Protein AF-A0A2V1JMY3-F1 (afdb_monomer_lite)

Radius of gyration: 22.97 Å; chains: 1; bounding box: 39×30×65 Å

Sequence (87 aa):
MPFGPVPPIVGIAEIIYMILNISTDPVERNMIWLVTGITFAILAVYSFFWIKFKMKMPVFKSVPLEKVMAMENSMYYKIRKRRGIWR

Organism: Eubacterium ramulus (NCBI:txid39490)

Secondary structure (DSSP, 8-state):
-TTTTHHHHHHHHHHHHHHHTS-SSHHHHHHHHHHHHHHHHHHHHHHHHIIIIII---TTSPPPGGGT-TTTSHHHHHHHHHTT---

Structure (mmCIF, N/CA/C/O backbone):
data_AF-A0A2V1JMY3-F1
#
_entry.id   AF-A0A2V1JMY3-F1
#
loop_
_atom_site.group_PDB
_atom_site.id
_atom_site.type_symbol
_atom_site.label_atom_id
_atom_site.label_alt_id
_atom_site.label_comp_id
_atom_site.label_asym_id
_atom_site.label_entity_id
_atom_site.label_seq_id
_atom_site.pdbx_PDB_ins_code
_atom_site.Cartn_x
_atom_site.Cartn_y
_atom_site.Cartn_z
_atom_site.occupancy
_atom_site.B_iso_or_equiv
_atom_site.auth_seq_id
_atom_site.auth_comp_id
_atom_site.auth_asym_id
_atom_site.auth_atom_id
_atom_site.pdbx_PDB_model_num
ATOM 1 N N . MET A 1 1 ? 21.191 17.846 6.066 1.00 51.81 1 MET A N 1
ATOM 2 C CA . MET A 1 1 ? 21.966 17.115 5.038 1.00 51.81 1 MET A CA 1
ATOM 3 C C . MET A 1 1 ? 22.106 18.006 3.815 1.00 51.81 1 MET A C 1
ATOM 5 O O . MET A 1 1 ? 21.144 18.717 3.522 1.00 51.81 1 MET A O 1
ATOM 9 N N . PRO A 1 2 ? 23.261 18.016 3.129 1.00 65.25 2 PRO A N 1
ATOM 10 C CA . PRO A 1 2 ? 23.370 18.716 1.851 1.00 65.25 2 PRO A CA 1
ATOM 11 C C . PRO A 1 2 ? 22.330 18.125 0.880 1.00 65.25 2 PRO A C 1
ATOM 13 O O . PRO A 1 2 ? 22.096 16.921 0.911 1.00 65.25 2 PRO A O 1
ATOM 16 N N . PHE A 1 3 ? 21.672 18.971 0.080 1.00 66.25 3 PHE A N 1
ATOM 17 C CA . PHE A 1 3 ? 20.582 18.641 -0.869 1.00 66.25 3 PHE A CA 1
ATOM 18 C C . PHE A 1 3 ? 19.156 18.416 -0.324 1.00 66.25 3 PHE A C 1
ATOM 20 O O . PHE A 1 3 ? 18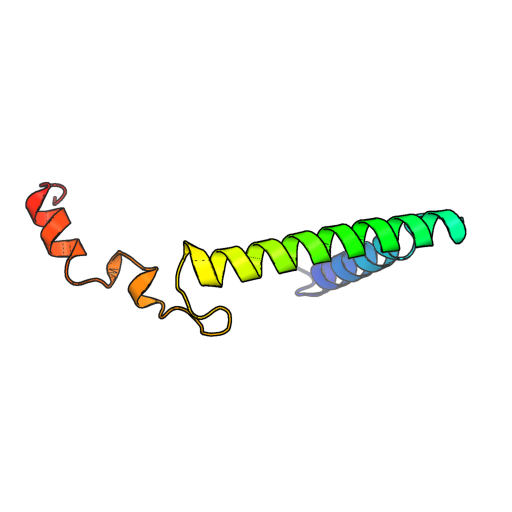.254 18.130 -1.109 1.00 66.25 3 PHE A O 1
ATOM 27 N N . GLY A 1 4 ? 18.889 18.654 0.965 1.00 80.00 4 GLY A N 1
ATOM 28 C CA . GLY A 1 4 ? 17.510 18.795 1.468 1.00 80.00 4 GLY A CA 1
ATOM 29 C C . GLY A 1 4 ? 16.574 17.627 1.079 1.00 80.00 4 GLY A C 1
ATOM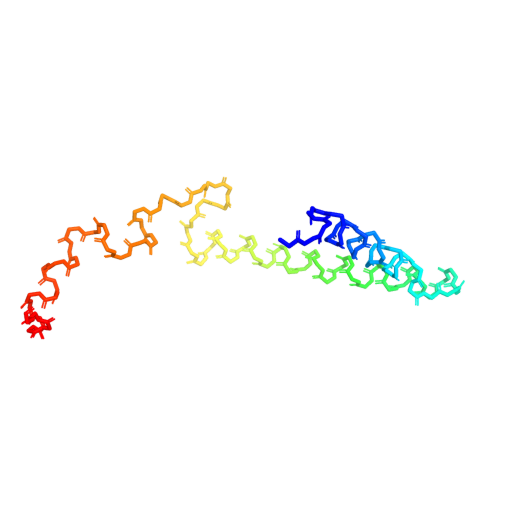 30 O O . GLY A 1 4 ? 16.976 16.474 1.210 1.00 80.00 4 GLY A O 1
ATOM 31 N N . PRO A 1 5 ? 15.336 17.881 0.611 1.00 82.25 5 PRO A N 1
ATOM 32 C CA . PRO A 1 5 ? 14.383 16.829 0.241 1.00 82.25 5 PRO A CA 1
ATOM 33 C C . PRO A 1 5 ? 14.650 16.190 -1.134 1.00 82.25 5 PRO A C 1
ATOM 35 O O . PRO A 1 5 ? 13.911 15.295 -1.534 1.00 82.25 5 PRO A O 1
ATOM 38 N N . VAL A 1 6 ? 15.685 16.616 -1.867 1.00 86.62 6 VAL A N 1
ATOM 39 C CA . VAL A 1 6 ? 15.921 16.179 -3.253 1.00 86.62 6 VAL A CA 1
ATOM 40 C C . VAL A 1 6 ? 16.287 14.690 -3.350 1.00 86.62 6 VAL A C 1
ATOM 42 O O . VAL A 1 6 ? 15.630 13.995 -4.126 1.00 86.62 6 VAL A O 1
ATOM 45 N N . PRO A 1 7 ? 17.240 14.141 -2.564 1.00 87.44 7 PRO A N 1
ATOM 46 C CA . PRO A 1 7 ? 17.545 12.710 -2.628 1.00 87.44 7 PRO A CA 1
ATOM 47 C C . PRO A 1 7 ? 16.340 11.808 -2.286 1.00 87.44 7 PRO A C 1
ATOM 49 O O . PRO A 1 7 ? 16.109 10.848 -3.020 1.00 87.44 7 PRO A O 1
ATOM 52 N N . PRO A 1 8 ? 15.512 12.119 -1.261 1.00 88.44 8 PRO A N 1
ATOM 53 C CA . PRO A 1 8 ? 14.256 11.405 -1.024 1.00 88.44 8 PRO A CA 1
ATOM 54 C C . PRO A 1 8 ? 13.297 11.398 -2.221 1.00 88.44 8 PRO A C 1
ATOM 56 O O . PRO A 1 8 ? 12.715 10.361 -2.526 1.00 88.44 8 PRO A O 1
ATOM 59 N N . ILE A 1 9 ? 13.136 12.529 -2.915 1.00 91.25 9 ILE A N 1
ATOM 60 C CA . ILE A 1 9 ? 12.220 12.634 -4.063 1.00 91.25 9 ILE A CA 1
ATOM 61 C C . ILE A 1 9 ? 12.713 11.781 -5.236 1.00 91.25 9 ILE A C 1
ATOM 63 O O . ILE A 1 9 ? 11.918 11.066 -5.844 1.00 91.25 9 ILE A O 1
ATOM 67 N N . VAL A 1 10 ? 14.016 11.819 -5.531 1.00 92.38 10 VAL A N 1
ATOM 68 C CA . VAL A 1 10 ? 14.612 11.002 -6.600 1.00 92.38 10 VAL A CA 1
ATOM 69 C C . VAL A 1 10 ? 14.455 9.513 -6.293 1.00 92.38 10 VAL A C 1
ATOM 71 O O . VAL A 1 10 ? 14.028 8.763 -7.165 1.00 92.38 10 VAL A O 1
ATOM 74 N N . GLY A 1 11 ? 14.693 9.099 -5.044 1.00 89.62 11 GLY A N 1
ATOM 75 C CA . GLY A 1 11 ? 14.498 7.707 -4.631 1.00 89.62 11 GLY A CA 1
ATOM 76 C C . GLY A 1 11 ? 13.051 7.233 -4.795 1.00 89.62 11 GLY A C 1
ATOM 77 O O . GLY A 1 11 ? 12.811 6.134 -5.286 1.00 89.62 11 GLY A O 1
ATOM 78 N N . ILE A 1 12 ? 12.067 8.072 -4.455 1.00 92.50 12 ILE A N 1
ATOM 79 C CA . ILE A 1 12 ? 10.648 7.747 -4.674 1.00 92.50 12 ILE A CA 1
ATOM 80 C C . ILE A 1 12 ? 10.351 7.599 -6.172 1.00 92.50 12 ILE A C 1
ATOM 82 O O . ILE A 1 12 ? 9.682 6.646 -6.571 1.00 92.50 12 ILE A O 1
ATOM 86 N N . ALA A 1 13 ? 10.853 8.514 -7.004 1.00 93.81 13 ALA A N 1
ATOM 87 C CA . ALA A 1 13 ? 10.639 8.468 -8.448 1.00 93.81 13 ALA A CA 1
ATOM 88 C C . ALA A 1 13 ? 11.247 7.206 -9.087 1.00 93.81 13 ALA A C 1
ATOM 90 O O . ALA A 1 13 ? 10.602 6.566 -9.917 1.00 93.81 13 ALA A O 1
ATOM 91 N N . GLU A 1 14 ? 12.450 6.817 -8.666 1.00 91.56 14 GLU A N 1
ATOM 92 C CA . GLU A 1 14 ? 13.128 5.610 -9.141 1.00 91.56 14 GLU A CA 1
ATOM 93 C C . GLU A 1 14 ? 12.367 4.338 -8.748 1.00 91.56 14 GLU A C 1
ATOM 95 O O . GLU A 1 14 ? 12.117 3.478 -9.593 1.00 91.56 14 GLU A O 1
ATOM 100 N N . ILE A 1 15 ? 11.899 4.255 -7.499 1.00 93.50 15 ILE A N 1
ATOM 101 C CA . ILE A 1 15 ? 11.077 3.132 -7.032 1.00 93.50 15 ILE A CA 1
ATOM 102 C C . ILE A 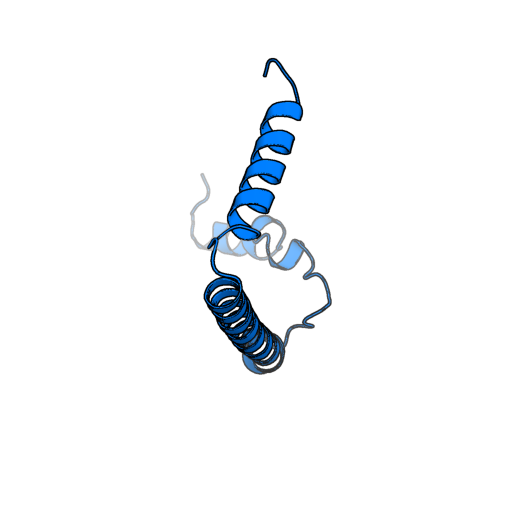1 15 ? 9.785 3.027 -7.852 1.00 93.50 15 ILE A C 1
ATOM 104 O O . ILE A 1 15 ? 9.406 1.933 -8.269 1.00 93.50 15 ILE A O 1
ATOM 108 N N . ILE A 1 16 ? 9.120 4.153 -8.136 1.00 92.38 16 ILE A N 1
ATOM 109 C CA . ILE A 1 16 ? 7.920 4.167 -8.986 1.00 92.38 16 ILE A CA 1
ATOM 110 C C . ILE A 1 16 ? 8.252 3.656 -10.393 1.00 92.38 16 ILE A C 1
ATOM 112 O O . ILE A 1 16 ? 7.514 2.830 -10.930 1.00 92.38 16 ILE A O 1
ATOM 116 N N . TYR A 1 17 ? 9.364 4.101 -10.982 1.00 88.38 17 TYR A N 1
ATOM 117 C CA . TYR A 1 17 ? 9.789 3.654 -12.308 1.00 88.38 17 TYR A CA 1
ATOM 118 C C . TYR A 1 17 ? 10.075 2.147 -12.351 1.00 88.38 17 TYR A C 1
ATOM 120 O O . TYR A 1 17 ? 9.645 1.477 -13.291 1.00 88.38 17 TYR A O 1
ATOM 128 N N . MET A 1 18 ? 10.731 1.600 -11.324 1.00 89.06 18 MET A N 1
ATOM 129 C CA . MET A 1 18 ? 10.999 0.162 -11.205 1.00 89.06 18 MET A CA 1
ATOM 130 C C . MET A 1 18 ? 9.712 -0.657 -11.064 1.00 89.06 18 MET A C 1
ATOM 132 O O . MET A 1 18 ? 9.560 -1.680 -11.724 1.00 89.06 18 MET A O 1
ATOM 136 N N . ILE A 1 19 ? 8.761 -0.199 -10.243 1.00 86.88 19 ILE A N 1
ATOM 137 C CA . ILE A 1 19 ? 7.472 -0.884 -10.049 1.00 86.88 19 ILE A CA 1
ATOM 138 C C . ILE A 1 19 ? 6.647 -0.868 -11.339 1.00 86.88 19 ILE A C 1
ATOM 140 O O . ILE A 1 19 ? 6.026 -1.869 -11.699 1.00 86.88 19 ILE A O 1
ATOM 144 N N . LEU A 1 20 ? 6.637 0.262 -12.052 1.00 84.00 20 LEU A N 1
ATOM 145 C CA . LEU A 1 20 ? 5.971 0.344 -13.344 1.00 84.00 20 LEU A CA 1
ATOM 146 C C . LEU A 1 20 ? 6.657 -0.598 -14.336 1.00 84.00 20 LEU A C 1
ATOM 148 O O . LEU A 1 20 ? 5.987 -1.440 -14.917 1.00 84.00 20 LEU A O 1
ATOM 152 N N . ASN A 1 21 ? 7.975 -0.547 -14.488 1.00 85.56 21 ASN A N 1
ATOM 153 C CA . ASN A 1 21 ? 8.698 -1.340 -15.485 1.00 85.56 21 ASN A CA 1
ATOM 154 C C . ASN A 1 21 ? 9.290 -2.638 -14.917 1.00 85.56 21 ASN A C 1
ATOM 156 O O . ASN A 1 21 ? 10.444 -2.961 -15.175 1.00 85.56 21 ASN A O 1
ATOM 160 N N . ILE A 1 22 ? 8.481 -3.390 -14.166 1.00 83.69 22 ILE A N 1
ATOM 161 C CA . ILE A 1 22 ? 8.896 -4.643 -13.514 1.00 83.69 22 ILE A CA 1
ATOM 162 C C . ILE A 1 22 ? 9.348 -5.723 -14.515 1.00 83.69 22 ILE A C 1
ATOM 164 O O . ILE A 1 22 ? 10.262 -6.487 -14.226 1.00 83.69 22 ILE A O 1
ATOM 168 N N . SER A 1 23 ? 8.704 -5.781 -15.685 1.00 81.88 23 SER A N 1
ATOM 169 C CA . SER A 1 23 ? 9.062 -6.647 -16.812 1.00 81.88 23 SER A CA 1
ATOM 170 C C . SER A 1 23 ? 8.847 -5.868 -18.109 1.00 81.88 23 SER A C 1
ATOM 172 O O . SER A 1 23 ? 7.936 -5.035 -18.203 1.00 81.88 23 SER A O 1
ATOM 174 N N . THR A 1 24 ? 9.716 -6.109 -19.091 1.00 78.62 24 THR A N 1
ATOM 175 C CA . THR A 1 24 ? 9.625 -5.529 -20.439 1.00 78.62 24 THR A CA 1
ATOM 176 C C . THR A 1 24 ? 8.480 -6.159 -21.237 1.00 78.62 24 THR A C 1
ATOM 178 O O . THR A 1 24 ? 7.933 -5.511 -22.130 1.00 78.62 24 THR A O 1
ATOM 181 N N . ASP A 1 25 ? 8.055 -7.370 -20.863 1.00 86.31 25 ASP A N 1
ATOM 182 C CA . ASP A 1 25 ? 6.938 -8.062 -21.490 1.00 86.31 25 ASP A CA 1
ATOM 183 C C . ASP A 1 25 ? 5.593 -7.595 -20.902 1.00 86.31 25 ASP A C 1
ATOM 185 O O . ASP A 1 25 ? 5.323 -7.764 -19.704 1.00 86.31 25 ASP A O 1
ATOM 189 N N . PRO A 1 26 ? 4.692 -7.023 -21.726 1.00 80.56 26 PRO A N 1
ATOM 190 C CA . PRO A 1 26 ? 3.451 -6.419 -21.238 1.00 80.56 26 PRO A CA 1
ATOM 191 C C . PRO A 1 26 ? 2.486 -7.449 -20.637 1.00 80.56 26 PRO A C 1
ATOM 193 O O . PRO A 1 26 ? 1.691 -7.122 -19.755 1.00 80.56 26 PRO A O 1
ATOM 196 N N . VAL A 1 27 ? 2.561 -8.700 -21.094 1.00 87.00 27 VAL A N 1
ATOM 197 C CA . VAL A 1 27 ? 1.714 -9.796 -20.610 1.00 87.00 27 VAL A CA 1
ATOM 198 C C . VAL A 1 27 ? 2.116 -10.202 -19.190 1.00 87.00 27 VAL A C 1
ATOM 200 O O . VAL A 1 27 ? 1.260 -10.258 -18.308 1.00 87.00 27 VAL A O 1
ATOM 203 N N . GLU A 1 28 ? 3.409 -10.408 -18.937 1.00 83.62 28 GLU A N 1
ATOM 204 C CA . GLU A 1 28 ? 3.922 -10.758 -17.606 1.00 83.62 28 GLU A CA 1
ATOM 205 C C . GLU A 1 28 ? 3.700 -9.631 -16.597 1.00 83.62 28 GLU A C 1
ATOM 207 O O . GLU A 1 28 ? 3.208 -9.862 -15.490 1.00 83.62 28 GLU A O 1
ATOM 212 N N . ARG A 1 29 ? 3.980 -8.386 -17.006 1.00 86.06 29 ARG A N 1
ATOM 213 C CA . ARG A 1 29 ? 3.733 -7.196 -16.186 1.00 86.06 29 ARG A CA 1
ATOM 214 C C . ARG A 1 29 ? 2.274 -7.130 -15.729 1.00 86.06 29 ARG A C 1
ATOM 216 O O . ARG A 1 29 ? 2.019 -6.930 -14.542 1.00 86.06 29 ARG A O 1
ATOM 223 N N . ASN A 1 30 ? 1.314 -7.329 -16.633 1.00 86.69 30 ASN A N 1
ATOM 224 C CA . ASN A 1 30 ? -0.109 -7.285 -16.288 1.00 86.69 30 ASN A CA 1
ATOM 225 C C . ASN A 1 30 ? -0.523 -8.414 -15.334 1.00 86.69 30 ASN A C 1
ATOM 227 O O . ASN A 1 30 ? -1.345 -8.181 -14.446 1.00 86.69 30 ASN A O 1
ATOM 231 N N . MET A 1 31 ? 0.064 -9.609 -15.462 1.00 89.69 31 MET A N 1
ATOM 232 C CA . MET A 1 31 ? -0.180 -10.693 -14.505 1.00 89.69 31 MET A CA 1
ATOM 233 C C . MET A 1 31 ? 0.317 -10.332 -13.102 1.00 89.69 31 MET A C 1
ATOM 235 O O . MET A 1 31 ? -0.407 -10.543 -12.131 1.00 89.69 31 MET A O 1
ATOM 239 N N . ILE A 1 32 ? 1.502 -9.726 -12.981 1.00 90.94 32 ILE A N 1
ATOM 240 C CA . ILE A 1 32 ? 2.045 -9.288 -11.686 1.00 90.94 32 ILE A CA 1
ATOM 241 C C . ILE A 1 32 ? 1.148 -8.214 -11.056 1.00 90.94 32 ILE A C 1
ATOM 243 O O . ILE A 1 32 ? 0.816 -8.302 -9.871 1.00 90.94 32 ILE A O 1
ATOM 247 N N . TRP A 1 33 ? 0.680 -7.241 -11.842 1.00 89.31 33 TRP A N 1
ATOM 248 C CA . TRP A 1 33 ? -0.266 -6.225 -11.366 1.00 89.31 33 TRP A CA 1
ATOM 249 C C . TRP A 1 33 ? -1.602 -6.825 -10.911 1.00 89.31 33 TRP A C 1
ATOM 251 O O . TRP A 1 33 ? -2.145 -6.413 -9.886 1.00 89.31 33 TRP A O 1
ATOM 261 N N . LEU A 1 34 ? -2.113 -7.838 -11.615 1.00 92.50 34 LEU A N 1
ATOM 262 C CA . LEU A 1 34 ? -3.330 -8.541 -11.204 1.00 92.50 34 LEU A CA 1
ATOM 263 C C . LEU A 1 34 ? -3.137 -9.320 -9.903 1.00 92.50 34 LEU A C 1
ATOM 265 O O . LEU A 1 34 ? -3.948 -9.187 -8.988 1.00 92.50 34 LEU A O 1
ATOM 269 N N . VAL A 1 35 ? -2.067 -10.108 -9.791 1.00 93.06 35 VAL A N 1
ATOM 270 C CA . VAL A 1 35 ? -1.799 -10.924 -8.596 1.00 93.06 35 VAL A CA 1
ATOM 271 C C . VAL A 1 35 ? -1.588 -10.039 -7.368 1.00 93.06 35 VAL A C 1
ATOM 273 O O . VAL A 1 35 ? -2.166 -10.300 -6.308 1.00 93.06 35 VAL A O 1
ATOM 276 N N . THR A 1 36 ? -0.810 -8.964 -7.504 1.00 92.62 36 THR A N 1
ATOM 277 C CA . THR A 1 36 ? -0.584 -8.004 -6.414 1.00 92.62 36 THR A CA 1
ATOM 278 C C . THR A 1 36 ? -1.876 -7.285 -6.026 1.00 92.62 36 THR A C 1
ATOM 280 O O . THR A 1 36 ? -2.197 -7.222 -4.839 1.00 92.62 36 THR A O 1
ATOM 283 N N . GLY A 1 37 ? -2.671 -6.834 -7.002 1.00 93.44 37 GLY A N 1
ATOM 284 C CA . GLY A 1 37 ? -3.974 -6.210 -6.767 1.00 93.44 37 GLY A CA 1
ATOM 285 C C . GLY A 1 37 ? -4.959 -7.126 -6.032 1.00 93.44 37 GLY A C 1
ATOM 286 O O . GLY A 1 37 ? -5.555 -6.715 -5.035 1.00 93.44 37 GLY A O 1
ATOM 287 N N . ILE A 1 38 ? -5.086 -8.386 -6.463 1.00 96.00 38 ILE A N 1
ATOM 288 C CA . ILE A 1 38 ? -5.952 -9.386 -5.814 1.00 96.00 38 ILE A CA 1
ATOM 289 C C . ILE A 1 38 ? -5.481 -9.665 -4.384 1.00 96.00 38 ILE A C 1
ATOM 291 O O . ILE A 1 38 ? -6.291 -9.679 -3.457 1.00 96.00 38 ILE A O 1
ATOM 295 N N . THR A 1 39 ? -4.175 -9.841 -4.182 1.00 94.81 39 THR A N 1
ATOM 296 C CA . THR A 1 39 ? -3.604 -10.088 -2.849 1.00 94.81 39 THR A CA 1
ATOM 297 C C . THR A 1 39 ? -3.897 -8.922 -1.905 1.00 94.81 39 THR A C 1
ATOM 299 O O . THR A 1 39 ? -4.347 -9.129 -0.776 1.00 94.81 39 THR A O 1
ATOM 302 N N . PHE A 1 40 ? -3.717 -7.687 -2.380 1.00 94.31 40 PHE A N 1
ATOM 303 C CA . PHE A 1 40 ? -4.011 -6.489 -1.598 1.00 94.31 40 PHE A CA 1
ATOM 304 C C . PHE A 1 40 ? -5.507 -6.365 -1.285 1.00 94.31 40 PHE A C 1
ATOM 306 O O . PHE A 1 40 ? -5.873 -6.026 -0.161 1.00 94.31 40 PHE A O 1
ATOM 313 N N . ALA A 1 41 ? -6.381 -6.710 -2.235 1.00 95.31 41 ALA A N 1
ATOM 314 C CA . ALA A 1 41 ? -7.825 -6.723 -2.028 1.00 95.31 41 ALA A CA 1
ATOM 315 C C . ALA A 1 41 ? -8.247 -7.745 -0.959 1.00 95.31 41 ALA A C 1
ATOM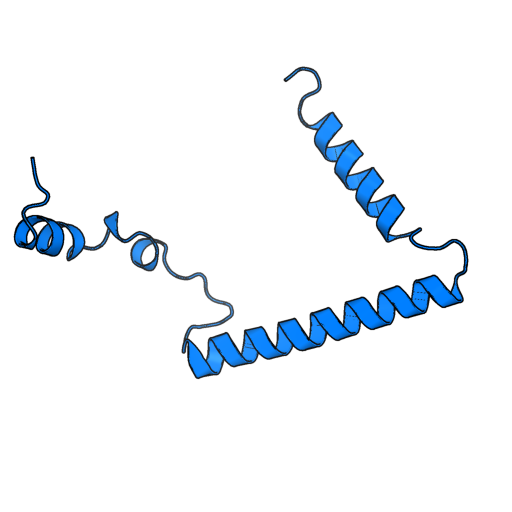 317 O O . ALA A 1 41 ? -9.004 -7.400 -0.052 1.00 95.31 41 ALA A O 1
ATOM 318 N N . ILE A 1 42 ? -7.721 -8.976 -1.005 1.00 96.12 42 ILE A N 1
ATOM 319 C CA . ILE A 1 42 ? -8.004 -10.013 0.001 1.00 96.12 42 ILE A CA 1
ATOM 320 C C . ILE A 1 42 ? -7.558 -9.547 1.391 1.00 96.12 42 ILE A C 1
ATOM 322 O O . ILE A 1 42 ? -8.321 -9.655 2.353 1.00 96.12 42 ILE A O 1
ATOM 326 N N . LEU A 1 43 ? -6.352 -8.983 1.502 1.00 94.25 43 LEU A N 1
ATOM 327 C CA . LEU A 1 43 ? -5.836 -8.455 2.766 1.00 94.25 43 LEU A CA 1
ATOM 328 C C . LEU A 1 43 ? -6.653 -7.265 3.280 1.00 94.25 43 LEU A C 1
ATOM 330 O O . LEU A 1 43 ? -6.912 -7.178 4.483 1.00 94.25 43 LEU A O 1
ATOM 334 N N . ALA A 1 44 ? -7.091 -6.368 2.395 1.00 91.12 44 ALA A N 1
ATOM 335 C CA . ALA A 1 44 ? -7.941 -5.237 2.752 1.00 91.12 44 ALA A CA 1
ATOM 336 C C . ALA A 1 44 ? -9.302 -5.708 3.284 1.00 91.12 44 ALA A C 1
ATOM 338 O O . ALA A 1 44 ? -9.742 -5.249 4.340 1.00 91.12 44 ALA A O 1
ATOM 339 N N . VAL A 1 45 ? -9.931 -6.673 2.606 1.00 94.81 45 VAL A N 1
ATOM 340 C CA . VAL A 1 45 ? -11.176 -7.309 3.054 1.00 94.81 45 VAL A CA 1
ATOM 341 C C . VAL A 1 45 ? -10.960 -7.965 4.417 1.00 94.81 45 VAL A C 1
ATOM 343 O O . VAL A 1 45 ? -11.653 -7.626 5.375 1.00 94.81 45 VAL A O 1
ATOM 346 N N . TYR A 1 46 ? -9.957 -8.834 4.550 1.00 91.62 46 TYR A N 1
ATOM 347 C CA . TYR A 1 46 ? -9.642 -9.496 5.815 1.00 91.62 46 TYR A CA 1
ATOM 348 C C . TYR A 1 46 ? -9.448 -8.492 6.959 1.00 91.62 46 TYR A C 1
ATOM 350 O O . TYR A 1 46 ? -10.061 -8.631 8.018 1.00 91.62 46 TYR A O 1
ATOM 358 N N . SER A 1 47 ? -8.658 -7.440 6.732 1.00 87.06 47 SER A N 1
ATOM 359 C CA . SER A 1 47 ? -8.388 -6.401 7.730 1.00 87.06 47 SER A CA 1
ATOM 360 C C . SER A 1 47 ? -9.660 -5.650 8.122 1.00 87.06 47 SER A C 1
ATOM 362 O O . SER A 1 47 ? -9.909 -5.430 9.307 1.00 87.06 47 SER A O 1
ATOM 364 N N . PHE A 1 48 ? -10.512 -5.310 7.151 1.00 87.19 48 PHE A N 1
ATOM 365 C CA . PHE A 1 48 ? -11.794 -4.654 7.400 1.00 87.19 48 PHE A CA 1
ATOM 366 C C . PHE A 1 48 ? -12.710 -5.509 8.288 1.00 87.19 48 PHE A C 1
ATOM 368 O O . PHE A 1 48 ? -13.238 -5.029 9.298 1.00 87.19 48 PHE A O 1
ATOM 375 N N . PHE A 1 49 ? -12.861 -6.792 7.949 1.00 88.06 49 PHE A N 1
ATOM 376 C CA . PHE A 1 49 ? -13.655 -7.738 8.732 1.00 88.06 49 PHE A CA 1
ATOM 377 C C . PHE A 1 49 ? -13.049 -7.960 10.126 1.00 88.06 49 PHE A C 1
ATOM 379 O O . PHE A 1 49 ? -13.772 -7.938 11.121 1.00 88.06 49 PHE A O 1
ATOM 386 N N . TRP A 1 50 ? -11.728 -8.085 10.241 1.00 86.50 50 TRP A N 1
ATOM 387 C CA . TRP A 1 50 ? -11.049 -8.242 11.527 1.00 86.50 50 TRP A CA 1
ATOM 388 C C . TRP A 1 50 ? -11.273 -7.045 12.459 1.00 86.50 50 TRP A C 1
ATOM 390 O O . TRP A 1 50 ? -11.650 -7.218 13.622 1.00 86.50 50 TRP A O 1
ATOM 400 N N . ILE A 1 51 ? -11.103 -5.819 11.957 1.00 84.19 51 ILE A N 1
ATOM 401 C CA . ILE A 1 51 ? -11.299 -4.605 12.760 1.00 84.19 51 ILE A CA 1
ATOM 402 C C . ILE A 1 51 ? -12.760 -4.501 13.218 1.00 84.19 51 ILE A C 1
ATOM 404 O O . ILE A 1 51 ? -13.026 -4.226 14.394 1.00 84.19 51 ILE A O 1
ATOM 408 N N . LYS A 1 52 ? -13.709 -4.779 12.315 1.00 77.69 52 LYS A N 1
ATOM 409 C CA . LYS A 1 52 ? -15.144 -4.666 12.595 1.00 77.69 52 LYS A CA 1
ATOM 410 C C . LYS A 1 52 ? -15.649 -5.741 13.560 1.00 77.69 52 LYS A C 1
ATOM 412 O O . LYS A 1 52 ? -16.344 -5.412 14.518 1.00 77.69 52 LYS A O 1
ATOM 417 N N . PHE A 1 53 ? -15.300 -7.008 13.337 1.00 80.69 53 PHE A N 1
ATOM 418 C CA . PHE A 1 53 ? -15.855 -8.133 14.095 1.00 80.69 53 PHE A CA 1
ATOM 419 C C . PHE A 1 53 ? -15.014 -8.522 15.313 1.00 80.69 53 PHE A C 1
ATOM 421 O O . PHE A 1 53 ? -15.576 -8.803 16.372 1.00 80.69 53 PHE A O 1
ATOM 428 N N . LYS A 1 54 ? -13.678 -8.524 15.197 1.00 77.62 54 LYS A N 1
ATOM 429 C CA . LYS A 1 54 ? -12.792 -8.968 16.283 1.00 77.62 54 LYS A CA 1
ATOM 430 C C . LYS A 1 54 ? -12.403 -7.826 17.214 1.00 77.62 54 LYS A C 1
ATOM 432 O O . LYS A 1 54 ? -12.519 -7.981 18.426 1.00 77.62 54 LYS A O 1
ATOM 437 N N . MET A 1 55 ? -11.976 -6.688 16.663 1.00 76.50 55 MET A N 1
ATOM 438 C CA . MET A 1 55 ? -11.561 -5.540 17.482 1.00 76.50 55 MET A CA 1
ATOM 439 C C . MET A 1 55 ? -12.736 -4.669 17.943 1.00 76.50 55 MET A C 1
ATOM 441 O O . MET A 1 55 ? -12.587 -3.937 18.918 1.00 76.50 55 MET A O 1
ATOM 445 N N . LYS A 1 56 ? -13.908 -4.764 17.288 1.00 72.00 56 LYS A N 1
ATOM 446 C CA . LYS A 1 56 ? -15.109 -3.951 17.574 1.00 72.00 56 LYS A CA 1
ATOM 447 C C . LYS A 1 56 ? -14.807 -2.445 17.601 1.00 72.00 56 LYS A C 1
ATOM 449 O O . LYS A 1 56 ? -15.388 -1.692 18.380 1.00 72.00 56 LYS A O 1
ATOM 454 N N . MET A 1 57 ? -13.864 -2.010 16.769 1.00 66.25 57 MET A N 1
ATOM 455 C CA . MET A 1 57 ? -13.438 -0.617 16.672 1.00 66.25 57 MET A CA 1
ATOM 456 C C . MET A 1 57 ? -13.983 0.008 15.384 1.00 66.25 57 MET A C 1
ATOM 458 O O . MET A 1 57 ? -14.110 -0.684 14.371 1.00 66.25 57 MET A O 1
ATOM 462 N N . PRO A 1 58 ? -14.320 1.308 15.393 1.00 69.88 58 PRO A N 1
ATOM 463 C CA . PRO A 1 58 ? -14.729 2.001 14.178 1.00 69.88 58 PRO A CA 1
ATOM 464 C C . PRO A 1 58 ? -13.562 2.054 13.180 1.00 69.88 58 PRO A C 1
ATOM 466 O O . PRO A 1 58 ? -12.594 2.770 13.405 1.00 69.88 58 PRO A O 1
ATOM 469 N N . VAL A 1 59 ? -13.671 1.314 12.071 1.00 62.16 59 VAL A N 1
ATOM 470 C CA . VAL A 1 59 ? -12.610 1.143 11.053 1.00 62.16 59 VAL A CA 1
ATOM 471 C C . VAL A 1 59 ? -12.083 2.477 10.506 1.00 62.16 59 VAL A C 1
ATOM 473 O O . VAL A 1 59 ? -10.892 2.616 10.257 1.00 62.16 59 VAL A O 1
ATOM 476 N N . PHE A 1 60 ? -12.964 3.466 10.352 1.00 67.25 60 PHE A N 1
ATOM 477 C CA . P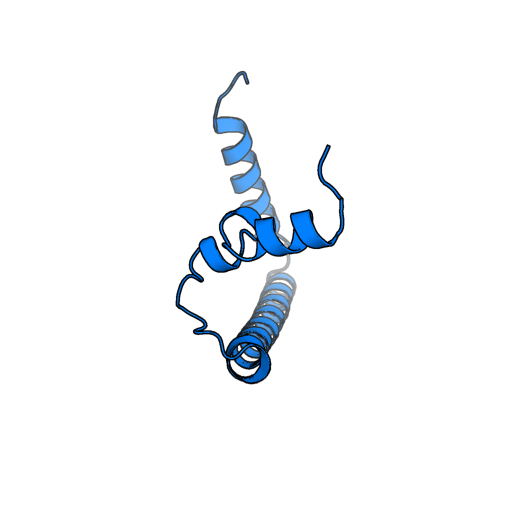HE A 1 60 ? -12.640 4.771 9.767 1.00 67.25 60 PHE A CA 1
ATOM 478 C C . PHE A 1 60 ? -12.540 5.910 10.787 1.00 67.25 60 PHE A C 1
ATOM 480 O O . PHE A 1 60 ? -12.430 7.065 10.385 1.00 67.25 60 PHE A O 1
ATOM 487 N N . LYS A 1 61 ? -12.608 5.633 12.097 1.00 66.06 61 LYS A N 1
ATOM 488 C CA . LYS A 1 61 ? -12.373 6.680 13.102 1.00 66.06 61 LYS A CA 1
ATOM 489 C C . LYS A 1 61 ? -10.977 6.530 13.680 1.00 66.06 61 LYS A C 1
ATOM 491 O O . LYS A 1 61 ? -10.567 5.431 14.050 1.00 66.06 61 LYS A O 1
ATOM 496 N N . SER A 1 62 ? -10.275 7.653 13.792 1.00 58.41 62 SER A N 1
ATOM 497 C CA . SER A 1 62 ? -9.026 7.715 14.535 1.00 58.41 62 SER A CA 1
ATOM 498 C C . SER A 1 62 ? -9.279 7.285 15.978 1.00 58.41 62 SER A C 1
ATOM 500 O O . SER A 1 62 ? -10.225 7.720 16.639 1.00 58.41 62 SER A O 1
ATOM 502 N N . VAL A 1 63 ? -8.445 6.370 16.460 1.00 61.06 63 VAL A N 1
ATOM 503 C CA . VAL A 1 63 ? -8.440 6.002 17.872 1.00 61.06 63 VAL A CA 1
ATOM 504 C C . VAL A 1 63 ? -7.854 7.190 18.632 1.00 61.06 63 VAL A C 1
ATOM 506 O O . VAL A 1 63 ? -6.781 7.657 18.245 1.00 61.06 63 VAL A O 1
ATOM 509 N N . PRO A 1 64 ? -8.516 7.697 19.685 1.00 61.69 64 PRO A N 1
ATOM 510 C CA . PRO A 1 64 ? -7.953 8.776 20.486 1.00 61.69 64 PRO A CA 1
ATOM 511 C C . PRO A 1 64 ? -6.591 8.347 21.050 1.00 61.69 64 PRO A C 1
ATOM 513 O O . PRO A 1 64 ? -6.458 7.244 21.593 1.00 61.69 64 PRO A O 1
ATOM 516 N N . LEU A 1 65 ? -5.584 9.215 20.895 1.00 55.97 65 LEU A N 1
ATOM 517 C CA . LEU A 1 65 ? -4.183 8.959 21.266 1.00 55.97 65 LEU A CA 1
ATOM 518 C C . LEU A 1 65 ? -4.030 8.522 22.731 1.00 55.97 65 LEU A C 1
ATOM 520 O O . LEU A 1 65 ? -3.204 7.664 23.036 1.00 55.97 65 LEU A O 1
ATOM 524 N N . GLU A 1 66 ? -4.898 9.022 23.609 1.00 59.78 66 GLU A N 1
ATOM 525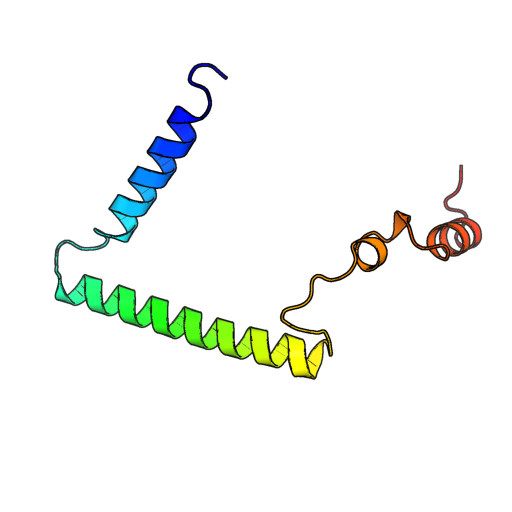 C CA . GLU A 1 66 ? -4.999 8.674 25.033 1.00 59.78 66 GLU A CA 1
ATOM 526 C C . GLU A 1 66 ? -5.194 7.167 25.293 1.00 59.78 66 GLU A C 1
ATOM 528 O O . GLU A 1 66 ? -4.819 6.656 26.347 1.00 59.78 66 GLU A O 1
ATOM 533 N N . LYS A 1 67 ? -5.770 6.423 24.336 1.00 58.47 67 LYS A N 1
ATOM 534 C CA . LYS A 1 67 ? -5.988 4.970 24.452 1.00 58.47 67 LYS A CA 1
ATOM 535 C C . LYS A 1 67 ? -4.772 4.145 24.014 1.00 58.47 67 LYS A C 1
ATOM 537 O O . LYS A 1 67 ? -4.657 2.986 24.402 1.00 58.47 67 LYS A O 1
ATOM 542 N N . VAL A 1 68 ? -3.885 4.726 23.206 1.00 59.06 68 VAL A N 1
ATOM 543 C CA . VAL A 1 68 ? -2.673 4.073 22.676 1.00 59.06 68 VAL A CA 1
ATOM 544 C C . VAL A 1 68 ? -1.453 4.423 23.535 1.00 59.06 68 VAL A C 1
ATOM 546 O O . VAL A 1 68 ? -0.580 3.586 23.758 1.00 59.06 68 VAL A O 1
ATOM 549 N N . MET A 1 69 ? -1.430 5.633 24.094 1.00 61.16 69 MET A N 1
ATOM 550 C CA . MET A 1 69 ? -0.420 6.088 25.042 1.00 61.16 69 MET A CA 1
ATOM 551 C C . MET A 1 69 ? -0.791 5.621 26.452 1.00 61.16 69 MET A C 1
ATOM 553 O O . MET A 1 69 ? -1.535 6.282 27.171 1.00 61.16 69 MET A O 1
ATOM 557 N N . ALA A 1 70 ? -0.219 4.499 26.897 1.00 58.16 70 ALA A N 1
ATOM 558 C CA . ALA A 1 70 ? -0.393 4.012 28.270 1.00 58.16 70 ALA A CA 1
ATOM 559 C C . ALA A 1 70 ? 0.044 5.027 29.348 1.00 58.16 70 ALA A C 1
ATOM 561 O O . ALA A 1 70 ? -0.271 4.827 30.513 1.00 58.16 70 ALA A O 1
ATOM 562 N N . MET A 1 71 ? 0.763 6.089 28.976 1.00 54.38 71 MET A N 1
ATOM 563 C CA . MET A 1 71 ? 1.318 7.103 29.872 1.00 54.38 71 MET A CA 1
ATOM 564 C C . MET A 1 71 ? 0.305 8.179 30.308 1.00 54.38 71 MET A C 1
ATOM 566 O O . MET A 1 71 ? 0.421 8.685 31.418 1.00 54.38 71 MET A O 1
ATOM 570 N N . GLU A 1 72 ? -0.713 8.474 29.492 1.00 54.69 72 GLU A N 1
ATOM 571 C CA . GLU A 1 72 ? -1.749 9.492 29.781 1.00 54.69 72 GLU A CA 1
ATOM 572 C C . GLU A 1 72 ? -2.912 8.921 30.620 1.00 54.69 72 GLU A C 1
ATOM 574 O O . GLU A 1 72 ? -3.771 9.638 31.131 1.00 54.69 72 GLU A O 1
ATOM 579 N N . ASN A 1 73 ? -2.967 7.596 30.782 1.00 64.75 73 ASN A N 1
ATOM 580 C CA . ASN A 1 73 ? -4.053 6.938 31.493 1.00 64.75 73 ASN A CA 1
ATOM 581 C C . ASN A 1 73 ? -3.863 7.056 33.016 1.00 64.75 73 ASN A C 1
ATOM 583 O O . ASN A 1 73 ? -2.860 6.595 33.560 1.00 64.75 73 ASN A O 1
ATOM 587 N N . SER A 1 74 ? -4.861 7.577 33.740 1.00 65.19 74 SER A N 1
ATOM 588 C CA . SER A 1 74 ? -4.821 7.718 35.211 1.00 65.19 74 SER A CA 1
ATOM 589 C C . SER A 1 74 ? -4.527 6.407 35.971 1.00 65.19 74 SER A C 1
ATOM 591 O O . SER A 1 74 ? -4.062 6.429 37.116 1.00 65.19 74 SER A O 1
ATOM 593 N N . MET A 1 75 ? -4.745 5.244 35.345 1.00 65.44 75 MET A N 1
ATOM 594 C CA . MET A 1 75 ? -4.419 3.926 35.903 1.00 65.44 75 MET A CA 1
ATOM 595 C C . MET A 1 75 ? -2.926 3.570 35.814 1.00 65.44 75 MET A C 1
ATOM 597 O O . MET A 1 75 ? -2.468 2.713 36.571 1.00 65.44 75 MET A O 1
ATOM 601 N N . TYR A 1 76 ? -2.148 4.236 34.958 1.00 66.00 76 TYR A N 1
ATOM 602 C CA . TYR A 1 76 ? -0.710 4.009 34.782 1.00 66.00 76 TYR A CA 1
ATOM 603 C C . TYR A 1 76 ? 0.072 4.251 36.070 1.00 66.00 76 TYR A C 1
ATOM 605 O O . TYR A 1 76 ? 0.785 3.365 36.551 1.00 66.00 76 TYR A O 1
ATOM 613 N N . TYR A 1 77 ? -0.134 5.416 36.690 1.00 66.44 77 TYR A N 1
ATOM 614 C CA . TYR A 1 77 ? 0.495 5.758 37.964 1.00 66.44 77 TYR A CA 1
ATOM 615 C C . TYR A 1 77 ? 0.022 4.836 39.094 1.00 66.44 77 TYR A C 1
ATOM 617 O O . TYR A 1 77 ? 0.833 4.399 39.912 1.00 66.44 77 TYR A O 1
ATOM 625 N N . LYS A 1 78 ? -1.264 4.452 39.106 1.00 74.31 78 LYS A N 1
ATOM 626 C CA . LYS A 1 78 ? -1.817 3.521 40.107 1.00 74.31 78 LYS A CA 1
ATOM 627 C C . LYS A 1 78 ? -1.178 2.132 40.026 1.00 74.31 78 LYS A C 1
ATOM 629 O O . LYS A 1 78 ? -0.914 1.536 41.068 1.00 74.31 78 LYS A O 1
ATOM 634 N N . ILE A 1 79 ? -0.925 1.613 38.822 1.00 75.44 79 ILE A N 1
ATOM 635 C CA . ILE A 1 79 ? -0.293 0.300 38.616 1.00 75.44 79 ILE A CA 1
ATOM 636 C C . ILE A 1 79 ? 1.210 0.364 38.904 1.00 75.44 79 ILE A C 1
ATOM 638 O O . ILE A 1 79 ? 1.723 -0.523 39.583 1.00 75.44 79 ILE A O 1
ATOM 642 N N . ARG A 1 80 ? 1.912 1.417 38.461 1.00 74.94 80 ARG A N 1
ATOM 643 C CA . ARG A 1 80 ? 3.340 1.620 38.773 1.00 74.94 80 ARG A CA 1
ATOM 644 C C . ARG A 1 80 ? 3.596 1.723 40.276 1.00 74.94 80 ARG A C 1
ATOM 646 O O . ARG A 1 80 ? 4.506 1.060 40.765 1.00 74.94 80 ARG A O 1
ATOM 653 N N . LYS A 1 81 ? 2.754 2.468 41.006 1.00 74.06 81 LYS A N 1
ATOM 654 C CA . LYS A 1 81 ? 2.818 2.569 42.474 1.00 74.06 81 LYS A CA 1
ATOM 655 C C . LYS A 1 81 ? 2.541 1.221 43.146 1.00 74.06 81 LYS A C 1
ATOM 657 O O . LYS A 1 81 ? 3.255 0.847 44.065 1.00 74.06 81 LYS A O 1
ATOM 662 N N . ARG A 1 82 ? 1.562 0.453 42.646 1.00 78.25 82 ARG A N 1
ATOM 663 C CA . ARG A 1 82 ? 1.269 -0.905 43.146 1.00 78.25 82 ARG A CA 1
ATOM 664 C C . ARG A 1 82 ? 2.399 -1.906 42.904 1.00 78.25 82 ARG A C 1
ATOM 666 O O . ARG A 1 82 ? 2.590 -2.795 43.719 1.00 78.25 82 ARG A O 1
ATOM 673 N N . ARG A 1 83 ? 3.117 -1.791 41.783 1.00 79.94 83 ARG A N 1
ATOM 674 C CA . ARG A 1 83 ? 4.203 -2.710 41.406 1.00 79.94 83 ARG A CA 1
ATOM 675 C C . ARG A 1 83 ? 5.568 -2.331 41.991 1.00 79.94 83 ARG A C 1
ATOM 677 O O . ARG A 1 83 ? 6.533 -3.030 41.714 1.00 79.94 83 ARG A O 1
ATOM 684 N N . GLY A 1 84 ? 5.667 -1.242 42.758 1.00 71.69 84 GLY A N 1
ATOM 685 C CA . GLY A 1 84 ? 6.920 -0.830 43.404 1.00 71.69 84 GLY A CA 1
ATOM 686 C C . GLY A 1 84 ? 8.035 -0.416 42.434 1.00 71.69 84 GLY A C 1
ATOM 687 O O . GLY A 1 84 ? 9.191 -0.356 42.826 1.00 71.69 84 GLY A O 1
ATOM 688 N N . ILE A 1 85 ? 7.711 -0.113 41.172 1.00 75.44 85 ILE A N 1
ATOM 689 C CA . ILE A 1 85 ? 8.681 0.254 40.117 1.00 75.44 85 ILE A CA 1
ATOM 690 C C . ILE A 1 85 ? 9.016 1.763 40.181 1.00 75.44 85 ILE A C 1
ATOM 692 O O . ILE A 1 85 ? 9.289 2.402 39.167 1.00 75.44 85 ILE A O 1
ATOM 696 N N . TRP A 1 86 ? 8.907 2.369 41.363 1.00 61.69 86 TRP A N 1
ATOM 697 C CA . TRP A 1 86 ? 9.135 3.794 41.586 1.00 61.69 86 TRP A CA 1
ATOM 698 C C . TRP A 1 86 ? 10.415 3.943 42.416 1.00 61.69 86 TRP A C 1
ATOM 700 O O . TRP A 1 86 ? 10.467 3.452 43.542 1.00 61.69 86 TRP A O 1
ATOM 710 N N . ARG A 1 87 ? 11.445 4.553 41.822 1.00 58.97 87 ARG A N 1
ATOM 711 C CA . ARG A 1 87 ? 12.608 5.120 42.513 1.00 58.97 87 ARG A CA 1
ATOM 712 C C . ARG A 1 87 ? 12.508 6.629 42.400 1.00 58.97 87 ARG A C 1
ATOM 714 O O . ARG A 1 87 ? 12.129 7.075 41.293 1.00 58.97 87 ARG A O 1
#

pLDDT: mean 78.94, std 12.79, range [51.81, 96.12]

Foldseek 3Di:
DPPPCVVVVVVVVVVVVCLQPVDPDPVVNVVVVVVVVVVVVVVVVVVVCCCVPVVVDDPPDDDPVCVVPCPNDPCSVVVCVVVVVDD